Protein AF-A0A1Q3W6U5-F1 (afdb_monomer)

Radius of gyration: 36.09 Å; Cα contacts (8 Å, |Δi|>4): 52; chains: 1; bounding box: 79×28×86 Å

Nearest PDB structures (foldseek):
  3g1c-assembly1_A-2  TM=9.242E-01  e=3.559E+00  Lachnospira eligens ATCC 27750
  6fal-assembly1_A  TM=8.050E-01  e=5.704E+00  Escherichia coli

Structure (mmCIF, N/CA/C/O backbone):
data_AF-A0A1Q3W6U5-F1
#
_entry.id   AF-A0A1Q3W6U5-F1
#
loop_
_atom_site.group_PDB
_atom_site.id
_atom_site.type_symbol
_atom_site.label_atom_id
_atom_site.label_alt_id
_atom_site.label_comp_id
_atom_site.label_asym_id
_atom_site.label_entity_id
_atom_site.label_seq_id
_atom_site.pdbx_PDB_ins_code
_atom_site.Cartn_x
_atom_site.Cartn_y
_atom_site.Cartn_z
_atom_site.occupancy
_atom_site.B_iso_or_equiv
_atom_site.auth_seq_id
_atom_site.auth_comp_id
_atom_site.auth_asym_id
_atom_site.auth_atom_id
_atom_site.pdbx_PDB_model_num
ATOM 1 N N . MET A 1 1 ? 32.929 -9.869 -19.713 1.00 45.09 1 MET A N 1
ATOM 2 C CA . MET A 1 1 ? 33.240 -8.422 -19.679 1.00 45.09 1 MET A CA 1
ATOM 3 C C . MET A 1 1 ? 32.355 -7.729 -20.696 1.00 45.09 1 MET A C 1
ATOM 5 O O . MET A 1 1 ? 32.262 -8.228 -21.810 1.00 45.09 1 MET A O 1
ATOM 9 N N . LYS A 1 2 ? 31.675 -6.643 -20.314 1.00 72.81 2 LYS A N 1
ATOM 10 C CA . LYS A 1 2 ? 30.933 -5.795 -21.256 1.00 72.81 2 LYS A CA 1
ATOM 11 C C . LYS A 1 2 ? 31.925 -4.759 -21.788 1.00 72.81 2 LYS A C 1
ATOM 13 O O . LYS A 1 2 ? 32.362 -3.908 -21.022 1.00 72.81 2 LYS A O 1
ATO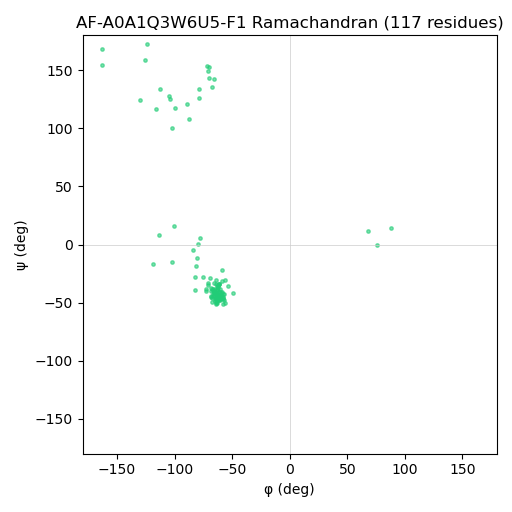M 18 N N . THR A 1 3 ? 32.332 -4.887 -23.046 1.00 84.81 3 THR A N 1
ATOM 19 C CA . THR A 1 3 ? 33.280 -3.963 -23.686 1.00 84.81 3 THR A CA 1
ATOM 20 C C . THR A 1 3 ? 32.479 -3.022 -24.584 1.00 84.81 3 THR A C 1
ATOM 22 O O . THR A 1 3 ? 32.056 -3.456 -25.655 1.00 84.81 3 THR A O 1
ATOM 25 N N . PRO A 1 4 ? 32.180 -1.784 -24.146 1.00 86.94 4 PRO A N 1
ATOM 26 C CA . PRO A 1 4 ? 31.359 -0.872 -24.931 1.00 86.94 4 PRO A CA 1
ATOM 27 C C . PRO A 1 4 ? 32.115 -0.394 -26.173 1.00 86.94 4 PRO A C 1
ATOM 29 O O . PRO A 1 4 ? 33.324 -0.152 -26.123 1.00 86.94 4 PRO A O 1
ATOM 32 N N . VAL A 1 5 ? 31.394 -0.229 -27.281 1.00 88.94 5 VAL A N 1
ATOM 33 C CA . VAL A 1 5 ? 31.935 0.431 -28.470 1.00 88.94 5 VAL A CA 1
ATOM 34 C C . VAL A 1 5 ? 31.893 1.939 -28.244 1.00 88.94 5 VAL A C 1
ATOM 36 O O . VAL A 1 5 ? 30.849 2.487 -27.912 1.00 88.94 5 VAL A O 1
ATOM 39 N N . LEU A 1 6 ? 33.031 2.614 -28.406 1.00 90.44 6 LEU A N 1
ATOM 40 C CA . LEU A 1 6 ? 33.124 4.058 -28.172 1.00 90.44 6 LEU A CA 1
ATOM 41 C C . LEU A 1 6 ? 32.647 4.882 -29.368 1.00 90.44 6 LEU A C 1
ATOM 43 O O . LEU A 1 6 ? 32.030 5.927 -29.175 1.00 90.44 6 LEU A O 1
ATOM 47 N N . ASP A 1 7 ? 32.973 4.442 -30.583 1.00 92.56 7 ASP A N 1
ATOM 48 C CA . ASP A 1 7 ? 32.527 5.058 -31.828 1.00 92.56 7 ASP A CA 1
ATOM 49 C C . ASP A 1 7 ? 32.726 4.096 -33.008 1.00 92.56 7 ASP A C 1
ATOM 51 O O . ASP A 1 7 ? 33.627 3.252 -32.996 1.00 92.56 7 ASP A O 1
ATOM 55 N N . HIS A 1 8 ? 31.917 4.279 -34.048 1.00 92.25 8 HIS A N 1
ATOM 56 C CA . HIS A 1 8 ? 32.116 3.694 -35.366 1.00 92.25 8 HIS A CA 1
ATOM 57 C C . HIS A 1 8 ? 32.351 4.821 -36.374 1.00 92.25 8 HIS A C 1
ATOM 59 O O . HIS A 1 8 ? 31.477 5.655 -36.616 1.00 92.25 8 HIS A O 1
ATOM 65 N N . LEU A 1 9 ? 33.549 4.835 -36.962 1.00 94.44 9 LEU A N 1
ATOM 66 C CA . LEU A 1 9 ? 33.967 5.826 -37.949 1.00 94.44 9 LEU A CA 1
ATOM 67 C C . LEU A 1 9 ? 33.933 5.223 -39.353 1.00 94.44 9 LEU A C 1
ATOM 69 O O . LEU A 1 9 ? 34.593 4.219 -39.616 1.00 94.44 9 LEU A O 1
ATOM 73 N N . ILE A 1 10 ? 33.217 5.870 -40.269 1.00 95.06 10 ILE A N 1
ATOM 74 C CA . ILE A 1 10 ? 33.310 5.600 -41.708 1.00 95.06 10 ILE A CA 1
ATOM 75 C C . ILE A 1 10 ? 34.209 6.674 -42.311 1.00 95.06 10 ILE A C 1
ATOM 77 O O . ILE A 1 10 ? 33.875 7.855 -42.248 1.00 95.06 10 ILE A O 1
ATOM 81 N N . ILE A 1 11 ? 35.346 6.282 -42.884 1.00 95.44 11 ILE A N 1
ATOM 82 C CA . ILE A 1 11 ? 36.334 7.206 -43.456 1.00 95.44 11 ILE A CA 1
ATOM 83 C C . ILE A 1 11 ? 36.382 7.013 -44.970 1.00 95.44 11 ILE A C 1
ATOM 85 O O . ILE A 1 11 ? 36.442 5.891 -45.467 1.00 95.44 11 ILE A O 1
ATOM 89 N N . THR A 1 12 ? 36.361 8.123 -45.697 1.00 94.56 12 THR A N 1
ATOM 90 C CA . THR A 1 12 ? 36.501 8.191 -47.155 1.00 94.56 12 THR A CA 1
ATOM 91 C C . THR A 1 12 ? 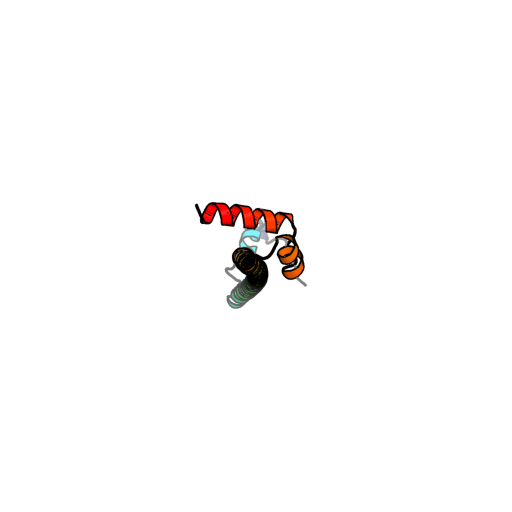37.659 9.124 -47.509 1.00 94.56 12 THR A C 1
ATOM 93 O O . THR A 1 12 ? 38.174 9.827 -46.642 1.00 94.56 12 THR A O 1
ATOM 96 N N . GLU A 1 13 ? 38.047 9.193 -48.783 1.00 94.56 13 GLU A N 1
ATOM 97 C CA . GLU A 1 13 ? 39.147 10.062 -49.238 1.00 94.56 13 GLU A CA 1
ATOM 98 C C . GLU A 1 13 ? 38.929 11.557 -48.945 1.00 94.56 13 GLU A C 1
ATOM 100 O O . GLU A 1 13 ? 39.886 12.326 -48.921 1.00 94.56 13 GLU A O 1
ATOM 105 N N . ARG A 1 14 ? 37.675 11.986 -48.748 1.00 94.06 14 ARG A N 1
ATOM 106 C CA . ARG A 1 14 ? 37.306 13.408 -48.627 1.00 94.06 14 ARG A CA 1
ATOM 107 C C . ARG A 1 14 ? 36.671 13.783 -47.293 1.00 94.06 14 ARG A C 1
ATOM 109 O O . ARG A 1 14 ? 36.584 14.966 -46.981 1.00 94.06 14 ARG A O 1
ATOM 116 N N . SER A 1 15 ? 36.193 12.813 -46.521 1.00 94.38 15 SER A N 1
ATOM 117 C CA . SER A 1 15 ? 35.455 13.075 -45.284 1.00 94.38 15 SER A CA 1
ATOM 118 C C . SER A 1 15 ? 35.369 11.843 -44.393 1.00 94.38 15 SER A C 1
ATOM 120 O O . SER A 1 15 ? 35.618 10.718 -44.831 1.00 94.38 15 SER A O 1
ATOM 122 N N . TYR A 1 16 ? 34.930 12.054 -43.155 1.00 94.81 16 TYR A N 1
ATOM 123 C CA . TYR A 1 16 ? 34.578 10.988 -42.227 1.00 94.81 16 TYR A CA 1
ATOM 124 C C . TYR A 1 16 ? 33.158 11.180 -41.686 1.00 94.81 16 TYR A C 1
ATOM 126 O O . TYR A 1 16 ? 32.621 12.288 -41.698 1.00 94.81 16 TYR A O 1
ATOM 134 N N . TYR A 1 17 ? 32.569 10.095 -41.195 1.00 95.31 17 TYR A N 1
ATOM 135 C CA . TYR A 1 17 ? 31.285 10.079 -40.510 1.00 95.31 17 TYR A CA 1
ATOM 136 C C . TYR A 1 17 ? 31.421 9.316 -39.193 1.00 95.31 17 TYR A C 1
ATOM 138 O O . TYR A 1 17 ? 31.852 8.164 -39.192 1.00 95.31 17 TYR A O 1
ATOM 146 N N . SER A 1 18 ? 31.065 9.964 -38.083 1.00 95.25 18 SER A N 1
ATOM 147 C CA . SER A 1 18 ? 31.103 9.389 -36.735 1.00 95.25 18 SER A CA 1
ATOM 148 C C . SER A 1 18 ? 29.697 9.045 -36.265 1.00 95.25 18 SER A C 1
ATOM 150 O O . SER A 1 18 ? 28.778 9.867 -36.312 1.00 95.25 18 SER A O 1
ATOM 152 N N . PHE A 1 19 ? 29.518 7.807 -35.813 1.00 94.81 19 PHE A N 1
ATOM 153 C CA . PHE A 1 19 ? 28.236 7.322 -35.304 1.00 94.81 19 PHE A CA 1
ATOM 154 C C . PHE A 1 19 ? 27.913 7.963 -33.958 1.00 94.81 19 PHE A C 1
ATOM 156 O O . PHE A 1 19 ? 26.751 8.248 -33.675 1.00 94.81 19 PHE A O 1
ATOM 163 N N . LYS A 1 20 ? 28.940 8.241 -33.152 1.00 93.88 20 LYS A N 1
ATOM 164 C CA . LYS A 1 20 ? 28.792 8.981 -31.905 1.00 93.88 20 LYS A CA 1
ATOM 165 C C . LYS A 1 20 ? 28.395 10.436 -32.154 1.00 93.88 20 LYS A C 1
ATOM 167 O O . LYS A 1 20 ? 27.447 10.905 -31.537 1.00 93.88 20 LYS A O 1
ATOM 172 N N . SER A 1 21 ? 29.085 11.152 -33.049 1.00 92.75 21 SER A N 1
ATOM 173 C CA . SER A 1 21 ? 28.798 12.578 -33.287 1.00 92.75 21 SER A CA 1
ATOM 174 C C . SER A 1 21 ? 27.454 12.815 -33.976 1.00 92.75 21 SER A C 1
ATOM 176 O O . SER A 1 21 ? 26.830 13.849 -33.759 1.00 92.75 21 SER A O 1
ATOM 178 N N . SER A 1 22 ? 27.001 11.856 -34.785 1.00 94.06 22 SER A N 1
ATOM 179 C CA . SER A 1 22 ? 25.697 11.904 -35.452 1.00 94.06 22 SER A CA 1
ATOM 180 C C . SER A 1 22 ? 24.521 11.482 -34.567 1.00 94.06 22 SER A C 1
ATOM 182 O O . SER A 1 22 ? 23.378 11.654 -34.980 1.00 94.06 22 SER A O 1
ATOM 184 N N . GLY A 1 23 ? 24.773 10.902 -33.388 1.00 91.56 23 GLY A N 1
ATOM 185 C CA . GLY A 1 23 ? 23.737 10.305 -32.534 1.00 91.56 23 GLY A CA 1
ATOM 186 C C . GLY A 1 23 ? 23.230 8.937 -33.015 1.00 91.56 23 GLY A C 1
ATOM 187 O O . GLY A 1 23 ? 22.407 8.312 -32.349 1.00 91.56 23 GLY A O 1
ATOM 188 N N . LEU A 1 24 ? 23.743 8.418 -34.138 1.00 91.00 24 LEU A N 1
ATOM 189 C CA . LEU A 1 24 ? 23.347 7.115 -34.678 1.00 91.00 24 LEU A CA 1
ATOM 190 C C . LEU A 1 24 ? 23.664 5.966 -33.709 1.00 91.00 24 LEU A C 1
ATOM 192 O O . LEU A 1 24 ? 22.910 4.997 -33.644 1.00 91.00 24 LEU A O 1
ATOM 196 N N . LEU A 1 25 ? 24.758 6.075 -32.949 1.00 90.62 25 LEU A N 1
ATOM 197 C CA . LEU A 1 25 ? 25.142 5.059 -31.969 1.00 90.62 25 LEU A CA 1
ATOM 198 C C . LEU A 1 25 ? 24.081 4.908 -30.864 1.00 90.62 25 LEU A C 1
ATOM 200 O O . LEU A 1 25 ? 23.664 3.792 -30.573 1.00 90.62 25 LEU A O 1
ATOM 204 N N . GLU A 1 26 ? 23.573 6.020 -30.330 1.00 88.38 26 GLU A N 1
ATOM 205 C CA . GLU A 1 26 ? 22.524 6.038 -29.298 1.00 88.38 26 GLU A CA 1
ATOM 206 C C . GLU A 1 26 ? 21.195 5.474 -29.822 1.00 88.38 26 GLU A C 1
ATOM 208 O O . GLU A 1 26 ? 20.515 4.698 -29.149 1.00 88.38 26 GLU A O 1
ATOM 213 N N . MET A 1 27 ? 20.831 5.812 -31.061 1.00 88.00 27 MET A N 1
ATOM 214 C CA . MET A 1 27 ? 19.629 5.266 -31.696 1.00 88.00 27 MET A CA 1
ATOM 215 C C . MET A 1 27 ? 19.700 3.743 -31.864 1.00 88.00 27 MET A C 1
ATOM 217 O O . MET A 1 27 ? 18.684 3.062 -31.729 1.00 88.00 27 MET A O 1
ATOM 221 N N . LEU A 1 28 ? 20.882 3.208 -32.184 1.00 87.25 28 LEU A N 1
ATOM 222 C CA . LEU A 1 28 ? 21.095 1.770 -32.341 1.00 87.25 28 LEU A CA 1
ATOM 223 C C . LEU A 1 28 ? 21.090 1.040 -30.997 1.00 87.25 28 LEU A C 1
ATOM 225 O O . LEU A 1 28 ? 20.520 -0.044 -30.922 1.00 87.25 28 LEU A O 1
ATOM 229 N N . GLU A 1 29 ? 21.664 1.634 -29.949 1.00 85.06 29 GLU A N 1
ATOM 230 C CA . GLU A 1 29 ? 21.637 1.070 -28.592 1.00 85.06 29 GLU A CA 1
ATOM 231 C C . GLU A 1 29 ? 20.211 0.939 -28.040 1.00 85.06 29 GLU A C 1
ATOM 233 O O . GLU A 1 29 ? 19.901 -0.048 -27.377 1.00 85.06 29 GLU A O 1
ATOM 238 N N . ASN A 1 30 ? 19.328 1.887 -28.366 1.00 84.81 30 ASN A N 1
ATOM 239 C CA . ASN A 1 30 ? 17.916 1.856 -27.972 1.00 84.81 30 ASN A CA 1
ATOM 240 C C . ASN A 1 30 ? 17.028 1.016 -28.912 1.00 84.81 30 ASN A C 1
ATOM 242 O O . ASN A 1 30 ? 15.826 0.877 -28.679 1.00 84.81 30 ASN A O 1
ATOM 246 N N . SER A 1 31 ? 17.580 0.491 -30.009 1.00 85.38 31 SER A N 1
ATOM 247 C CA . SER A 1 31 ? 16.811 -0.249 -31.006 1.00 85.38 31 SER A CA 1
ATOM 248 C C . SER A 1 31 ? 16.742 -1.734 -30.675 1.00 85.38 31 SER A C 1
ATOM 250 O O . SER A 1 31 ? 17.739 -2.451 -30.710 1.00 85.38 31 SER A O 1
ATOM 252 N N . ASN A 1 32 ? 15.522 -2.240 -30.511 1.00 78.81 32 ASN A N 1
ATOM 253 C CA . ASN A 1 32 ? 15.277 -3.670 -30.322 1.00 78.81 32 ASN A CA 1
ATOM 254 C C . ASN A 1 32 ? 15.349 -4.484 -31.629 1.00 78.81 32 ASN A C 1
ATOM 256 O O . ASN A 1 32 ? 15.073 -5.679 -31.622 1.00 78.81 32 ASN A O 1
ATOM 260 N N . LYS A 1 33 ? 15.722 -3.873 -32.769 1.00 81.31 33 LYS A N 1
ATOM 261 C CA . LYS A 1 33 ? 15.680 -4.514 -34.100 1.00 81.31 33 LYS A CA 1
ATOM 262 C C . LYS A 1 33 ? 16.521 -5.793 -34.199 1.00 81.31 33 LYS A C 1
ATOM 264 O O . LYS A 1 33 ? 16.178 -6.680 -34.975 1.00 81.31 33 LYS A O 1
ATOM 269 N N . TYR A 1 34 ? 17.621 -5.860 -33.454 1.00 76.88 34 TYR A N 1
ATOM 270 C CA . TYR A 1 34 ? 18.548 -6.997 -33.461 1.00 76.88 34 TYR A CA 1
ATOM 271 C C . TYR A 1 34 ? 18.570 -7.760 -32.132 1.00 76.88 34 TYR A C 1
ATOM 273 O O . TYR A 1 34 ? 19.404 -8.645 -31.954 1.00 76.88 34 TYR A O 1
ATOM 281 N N . VAL A 1 35 ? 17.664 -7.429 -31.205 1.00 75.50 35 VAL A N 1
ATOM 282 C CA . VAL A 1 35 ? 17.477 -8.200 -29.974 1.00 75.50 35 VAL A CA 1
ATOM 283 C C . VAL A 1 35 ? 16.656 -9.441 -30.317 1.00 75.50 35 VAL A C 1
ATOM 285 O O . VAL A 1 35 ? 15.663 -9.364 -31.042 1.00 75.50 35 VAL A O 1
ATOM 288 N N . VAL A 1 36 ? 17.091 -10.604 -29.835 1.00 79.81 36 VAL A N 1
ATOM 289 C CA . VAL A 1 36 ? 16.385 -11.864 -30.080 1.00 79.81 36 VAL A CA 1
ATOM 290 C C . VAL A 1 36 ? 15.037 -11.826 -29.341 1.00 79.81 36 VAL A C 1
ATOM 292 O O . VAL A 1 36 ? 15.017 -11.449 -28.170 1.00 79.81 36 VAL A O 1
ATOM 295 N N . PRO A 1 37 ? 13.912 -12.239 -29.961 1.00 72.81 37 PRO A N 1
ATOM 296 C CA . PRO A 1 37 ? 12.585 -12.148 -29.341 1.00 72.81 37 PRO A CA 1
ATOM 297 C C . PRO A 1 37 ? 12.476 -12.791 -27.950 1.00 72.81 37 PRO A C 1
ATOM 299 O O . PRO A 1 37 ? 11.819 -12.241 -27.074 1.00 72.81 37 PRO A O 1
ATOM 302 N N . TYR A 1 38 ? 13.176 -13.905 -27.719 1.00 72.62 38 TYR A N 1
ATOM 303 C CA . TYR A 1 38 ? 13.191 -14.598 -26.426 1.00 72.62 38 TYR A CA 1
ATOM 304 C C . TYR A 1 38 ? 13.779 -13.750 -25.283 1.00 72.62 38 TYR A C 1
ATOM 306 O O . TYR A 1 38 ? 13.308 -13.828 -24.150 1.00 72.62 38 TYR A O 1
ATOM 314 N N . ASP A 1 39 ? 14.781 -12.910 -25.565 1.00 72.94 39 ASP A N 1
ATOM 315 C CA . ASP A 1 39 ? 15.371 -12.036 -24.545 1.00 72.94 39 ASP A CA 1
ATOM 316 C C . ASP A 1 39 ? 14.402 -10.911 -24.151 1.00 72.94 39 ASP A C 1
ATOM 318 O O . ASP A 1 39 ? 14.323 -10.551 -22.977 1.00 72.94 39 ASP A O 1
ATOM 322 N N . LEU A 1 40 ? 13.609 -10.415 -25.110 1.00 71.56 40 LEU A N 1
ATOM 323 C CA . LEU A 1 40 ? 12.544 -9.437 -24.857 1.00 71.56 40 LEU A CA 1
ATOM 324 C C . LEU A 1 40 ? 11.416 -10.055 -24.022 1.00 71.56 40 LEU A C 1
ATOM 326 O O . LEU A 1 40 ? 10.978 -9.470 -23.034 1.00 71.56 40 LEU A O 1
ATOM 330 N N . GLU A 1 41 ? 10.969 -11.261 -24.379 1.00 72.94 41 GLU A N 1
ATOM 331 C CA . GLU A 1 41 ? 9.940 -11.990 -23.628 1.00 72.94 41 GLU A CA 1
ATOM 332 C C . GLU A 1 41 ? 10.362 -12.243 -22.181 1.00 72.94 41 GLU A C 1
ATOM 334 O O . GLU A 1 41 ? 9.557 -12.077 -21.265 1.00 72.94 41 GLU A O 1
ATOM 339 N N . LYS A 1 42 ? 11.633 -12.593 -21.961 1.00 77.00 42 LYS A N 1
ATOM 340 C CA . LYS A 1 42 ? 12.173 -12.816 -20.622 1.00 77.00 42 LYS A CA 1
ATOM 341 C C . LYS A 1 42 ? 12.137 -11.546 -19.768 1.00 77.00 42 LYS A C 1
ATOM 343 O O . LYS A 1 42 ? 11.705 -11.617 -18.621 1.00 77.00 42 LYS A O 1
ATOM 348 N N . GLN A 1 43 ? 12.534 -10.399 -20.323 1.00 72.12 43 GLN A N 1
ATOM 349 C CA . GLN A 1 43 ? 12.469 -9.115 -19.614 1.00 72.12 43 GLN A CA 1
ATOM 350 C C . GLN A 1 43 ? 11.031 -8.761 -19.226 1.00 72.12 43 GLN A C 1
ATOM 352 O O . GLN A 1 43 ? 10.758 -8.453 -18.069 1.00 72.12 43 GLN A O 1
ATOM 357 N N . HIS A 1 44 ? 10.090 -8.896 -20.163 1.00 76.00 44 HIS A N 1
ATOM 358 C CA . HIS A 1 44 ? 8.676 -8.643 -19.887 1.00 76.00 44 HIS A CA 1
ATOM 359 C C . HIS A 1 44 ? 8.084 -9.620 -18.864 1.00 76.00 44 HIS A C 1
ATOM 361 O O . HIS A 1 44 ? 7.225 -9.240 -18.069 1.00 76.00 44 HIS A O 1
ATOM 367 N N . HIS A 1 45 ? 8.534 -10.875 -18.864 1.00 77.88 45 HIS A N 1
ATOM 368 C CA . HIS A 1 45 ? 8.094 -11.870 -17.894 1.00 77.88 45 HIS A CA 1
ATOM 369 C C . HIS A 1 45 ? 8.590 -11.547 -16.480 1.00 77.88 45 HIS A C 1
ATOM 371 O O . HIS A 1 45 ? 7.802 -11.584 -15.538 1.00 77.88 45 HIS A O 1
ATOM 377 N N . GLU A 1 46 ? 9.866 -11.179 -16.336 1.00 81.50 46 GLU A N 1
ATOM 378 C CA . GLU A 1 46 ? 10.456 -10.783 -15.053 1.00 81.50 46 GLU A CA 1
ATOM 379 C C . GLU A 1 46 ? 9.771 -9.530 -14.481 1.00 81.50 46 GLU A C 1
ATOM 381 O O . GLU A 1 46 ? 9.359 -9.531 -13.319 1.00 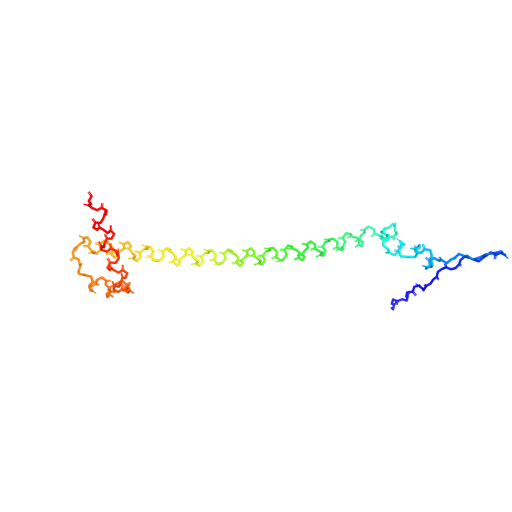81.50 46 GLU A O 1
ATOM 386 N N . GLU A 1 47 ? 9.553 -8.499 -15.306 1.00 80.81 47 GLU A N 1
ATOM 387 C CA . GLU A 1 47 ? 8.825 -7.282 -14.913 1.00 80.81 47 GLU A CA 1
ATOM 388 C C . GLU A 1 47 ? 7.387 -7.589 -14.470 1.00 80.81 47 GLU A C 1
ATOM 390 O O . GLU A 1 47 ? 6.918 -7.095 -13.440 1.00 80.81 47 GLU A O 1
ATOM 395 N N . MET A 1 48 ? 6.689 -8.447 -15.218 1.00 81.00 48 MET A N 1
ATOM 396 C CA . MET A 1 48 ? 5.320 -8.841 -14.898 1.00 81.00 48 MET A CA 1
ATOM 397 C C . MET A 1 48 ? 5.244 -9.657 -13.602 1.00 81.00 48 MET A C 1
ATOM 399 O O . MET A 1 48 ? 4.343 -9.434 -12.792 1.00 81.00 48 MET A O 1
ATOM 403 N N . GLU A 1 49 ? 6.185 -10.571 -13.359 1.00 85.25 49 GLU A N 1
ATOM 404 C CA . GLU A 1 49 ? 6.246 -11.319 -12.102 1.00 85.25 49 GLU A CA 1
ATOM 405 C C . GLU A 1 49 ? 6.487 -10.414 -10.890 1.00 85.25 49 GLU A C 1
ATOM 407 O O . GLU A 1 49 ? 5.889 -10.626 -9.828 1.00 85.25 49 GLU A O 1
ATOM 412 N N . GLU A 1 50 ? 7.382 -9.431 -11.013 1.00 87.62 50 GLU A N 1
ATOM 413 C CA . GLU A 1 50 ? 7.632 -8.473 -9.940 1.00 87.62 50 GLU A CA 1
ATOM 414 C C . GLU A 1 50 ? 6.386 -7.650 -9.620 1.00 87.62 50 GLU A C 1
ATOM 416 O O . GLU A 1 50 ? 6.059 -7.465 -8.444 1.00 87.62 50 GLU A O 1
ATOM 421 N N . GLU A 1 51 ? 5.671 -7.190 -10.644 1.00 87.62 51 GLU A N 1
ATOM 422 C CA . GLU A 1 51 ? 4.451 -6.409 -10.462 1.00 87.62 51 GLU A CA 1
ATOM 423 C C . GLU A 1 51 ? 3.337 -7.248 -9.824 1.00 87.62 51 GLU A C 1
ATOM 425 O O . GLU A 1 51 ? 2.707 -6.810 -8.859 1.00 87.62 51 GLU A O 1
ATOM 430 N N . ILE A 1 52 ? 3.156 -8.502 -10.257 1.00 88.12 52 ILE A N 1
ATOM 431 C CA . ILE A 1 52 ? 2.210 -9.438 -9.629 1.00 88.12 52 ILE A CA 1
ATOM 432 C C . ILE A 1 52 ? 2.544 -9.622 -8.144 1.00 88.12 52 ILE A C 1
ATOM 434 O O . ILE A 1 52 ? 1.654 -9.532 -7.294 1.00 88.12 52 ILE A O 1
ATOM 438 N N . LYS A 1 53 ? 3.824 -9.821 -7.801 1.00 90.69 53 LYS A N 1
ATOM 439 C CA . LYS A 1 53 ? 4.263 -9.965 -6.402 1.00 90.69 53 LYS A CA 1
ATOM 440 C C . LYS A 1 53 ? 3.959 -8.708 -5.580 1.00 90.69 53 LYS A C 1
ATOM 442 O O . LYS A 1 53 ? 3.493 -8.836 -4.444 1.00 90.69 53 LYS A O 1
ATOM 447 N N . ARG A 1 54 ? 4.169 -7.506 -6.130 1.00 89.50 54 ARG A N 1
ATOM 448 C CA . ARG A 1 54 ? 3.829 -6.235 -5.458 1.00 89.50 54 ARG A CA 1
ATOM 449 C C . ARG A 1 54 ? 2.325 -6.113 -5.231 1.00 89.50 54 ARG A C 1
ATOM 451 O O . ARG A 1 54 ? 1.895 -5.895 -4.096 1.00 89.50 54 ARG A O 1
ATOM 458 N N . VAL A 1 55 ? 1.526 -6.331 -6.275 1.00 91.00 55 VAL A N 1
ATOM 459 C CA . VAL A 1 55 ? 0.060 -6.260 -6.212 1.00 91.00 55 VAL A CA 1
ATOM 460 C C . VAL A 1 55 ? -0.496 -7.263 -5.203 1.00 91.00 55 VAL A C 1
ATOM 462 O O . VAL A 1 55 ? -1.370 -6.916 -4.403 1.00 91.00 55 VAL A O 1
ATOM 465 N N . GLU A 1 56 ? 0.022 -8.491 -5.170 1.00 88.88 56 GLU A N 1
ATOM 466 C CA . GLU A 1 56 ? -0.377 -9.490 -4.180 1.00 88.88 56 GLU A CA 1
ATOM 467 C C . GLU A 1 56 ? -0.066 -9.059 -2.746 1.00 88.88 56 GLU A C 1
ATOM 469 O O . GLU A 1 56 ? -0.904 -9.230 -1.857 1.00 88.88 56 GLU A O 1
ATOM 474 N N . GLN A 1 57 ? 1.131 -8.527 -2.494 1.00 88.38 57 GLN A N 1
ATOM 475 C CA . GLN A 1 57 ? 1.531 -8.085 -1.157 1.00 88.38 57 GLN A CA 1
ATOM 476 C C . GLN A 1 57 ? 0.668 -6.918 -0.675 1.00 88.38 57 GLN A C 1
ATOM 478 O O . GLN A 1 57 ? 0.168 -6.940 0.455 1.00 88.38 57 GLN A O 1
ATOM 483 N N . GLU A 1 58 ? 0.437 -5.928 -1.537 1.00 90.25 58 GLU A N 1
ATOM 484 C CA . GLU A 1 58 ? -0.455 -4.814 -1.233 1.00 90.25 58 GLU A CA 1
ATOM 485 C C . GLU A 1 58 ? -1.885 -5.281 -0.971 1.00 90.25 58 GLU A C 1
ATOM 487 O O . GLU A 1 58 ? -2.516 -4.844 -0.003 1.00 90.25 58 GLU A O 1
ATOM 492 N N . SER A 1 59 ? -2.387 -6.197 -1.798 1.00 89.19 59 SER A N 1
ATOM 493 C CA . SER A 1 59 ? -3.732 -6.753 -1.659 1.00 89.19 59 SER A CA 1
ATOM 494 C C . SER A 1 59 ? -3.870 -7.528 -0.351 1.00 89.19 59 SER A C 1
ATOM 496 O O . SER A 1 59 ? -4.808 -7.287 0.410 1.00 89.19 59 SER A O 1
ATOM 498 N N . LYS A 1 60 ? -2.893 -8.380 -0.011 1.00 90.25 60 LYS A N 1
ATOM 499 C CA . LYS A 1 60 ? -2.847 -9.116 1.265 1.00 90.25 60 LYS A CA 1
ATOM 500 C C . LYS A 1 60 ? -2.856 -8.158 2.459 1.00 90.25 60 LYS A C 1
ATOM 502 O O . LYS A 1 60 ? -3.600 -8.380 3.416 1.00 90.25 60 LYS A O 1
ATOM 507 N N . LYS A 1 61 ? -2.089 -7.063 2.398 1.00 89.94 61 LYS A N 1
ATOM 508 C CA . LYS A 1 61 ? -2.063 -6.042 3.457 1.00 89.94 61 LYS A CA 1
ATOM 509 C C . LYS A 1 61 ? -3.412 -5.327 3.590 1.00 89.94 61 LYS A C 1
ATOM 511 O O . LYS A 1 61 ? -3.958 -5.268 4.690 1.00 89.94 61 LYS A O 1
ATOM 516 N N . LYS A 1 62 ? -3.992 -4.862 2.478 1.00 91.75 62 LYS A N 1
ATOM 517 C CA . LYS A 1 62 ? -5.309 -4.197 2.449 1.00 91.75 62 LYS A CA 1
ATOM 518 C C . LYS A 1 62 ? -6.430 -5.097 2.971 1.00 91.75 62 LYS A C 1
ATOM 520 O O . LYS A 1 62 ? -7.283 -4.623 3.723 1.00 91.75 62 LYS A O 1
ATOM 525 N N . ILE A 1 63 ? -6.418 -6.382 2.614 1.00 91.00 63 ILE A N 1
ATOM 526 C CA . ILE A 1 63 ? -7.385 -7.372 3.109 1.00 91.00 63 ILE A CA 1
ATOM 527 C C . ILE A 1 63 ? -7.225 -7.554 4.620 1.00 91.00 63 ILE A C 1
ATOM 529 O O . ILE A 1 63 ? -8.212 -7.481 5.349 1.00 91.00 63 ILE A O 1
ATOM 533 N N . LYS A 1 64 ? -5.992 -7.720 5.112 1.00 90.94 64 LYS A N 1
ATOM 534 C CA . LYS A 1 64 ? -5.718 -7.893 6.546 1.00 90.94 64 LYS A CA 1
ATOM 535 C C . LYS A 1 64 ? -6.170 -6.687 7.371 1.00 90.94 64 LYS A C 1
ATOM 537 O O . LYS A 1 64 ? -6.813 -6.862 8.404 1.00 90.94 64 LYS A O 1
ATOM 542 N N . ASP A 1 65 ? -5.873 -5.478 6.908 1.00 92.06 65 ASP A N 1
ATOM 543 C CA . ASP A 1 65 ? -6.280 -4.247 7.590 1.00 92.06 65 ASP A CA 1
ATOM 544 C C . ASP A 1 65 ? -7.803 -4.062 7.562 1.00 92.06 65 ASP A C 1
ATOM 546 O O . ASP A 1 65 ? -8.401 -3.644 8.556 1.00 92.06 65 ASP A O 1
ATOM 550 N N . SER A 1 66 ? -8.44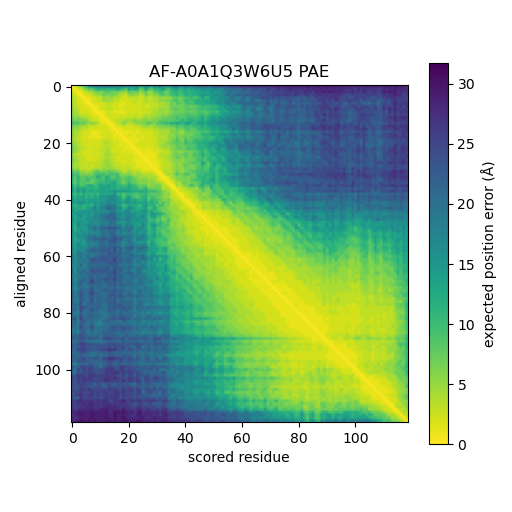7 -4.409 6.445 1.00 91.31 66 SER A N 1
ATOM 551 C CA . SER A 1 66 ? -9.909 -4.378 6.323 1.00 91.31 66 SER A CA 1
ATOM 552 C C . SER A 1 66 ? -10.587 -5.385 7.252 1.00 91.31 66 SER A C 1
ATOM 554 O O . SER A 1 66 ? -11.565 -5.030 7.908 1.00 91.31 66 SER A O 1
ATOM 556 N N . LEU A 1 67 ? -10.049 -6.604 7.363 1.00 93.00 67 LEU A N 1
ATOM 557 C CA . LEU A 1 67 ? -10.562 -7.635 8.267 1.00 93.00 67 LEU A CA 1
ATOM 558 C C . LEU A 1 67 ? -10.447 -7.200 9.728 1.00 93.00 67 LEU A C 1
ATOM 560 O O . LEU A 1 67 ? -11.450 -7.224 10.433 1.00 93.00 67 LEU A O 1
ATOM 564 N N . LYS A 1 68 ? -9.276 -6.705 10.155 1.00 93.25 68 LYS A N 1
ATOM 565 C CA . LYS A 1 68 ? -9.081 -6.192 11.523 1.00 93.25 68 LYS A CA 1
ATOM 566 C C . LYS A 1 68 ? -10.062 -5.075 11.866 1.00 93.25 68 LYS A C 1
ATOM 568 O O . LYS A 1 68 ? -10.729 -5.125 12.893 1.00 93.25 68 LYS A O 1
ATOM 573 N N . LYS A 1 69 ? -10.212 -4.090 10.973 1.00 92.38 69 LYS A N 1
ATOM 574 C CA . LYS A 1 69 ? -11.179 -2.995 11.163 1.00 92.38 69 LYS A CA 1
ATOM 575 C C . LYS A 1 69 ? -12.620 -3.501 11.206 1.00 92.38 69 LYS A C 1
ATOM 577 O O . LYS A 1 69 ? -13.445 -2.920 11.909 1.00 92.38 69 LYS A O 1
ATOM 582 N N . GLY A 1 70 ? -12.943 -4.527 10.421 1.00 92.81 70 GLY A N 1
ATOM 583 C CA . GLY A 1 70 ? -14.250 -5.177 10.432 1.00 92.81 70 GLY A CA 1
ATOM 584 C C . GLY A 1 70 ? -14.528 -5.871 11.763 1.00 92.81 70 GLY A C 1
ATOM 585 O O . GLY A 1 70 ? -15.587 -5.653 12.348 1.00 92.81 70 GLY A O 1
ATOM 586 N N . GLU A 1 71 ? -13.558 -6.632 12.264 1.00 93.94 71 GLU A N 1
ATOM 587 C CA . GLU A 1 71 ? -13.622 -7.351 13.536 1.00 93.94 71 GLU A CA 1
ATOM 588 C C . GLU A 1 71 ? -13.759 -6.389 14.725 1.00 93.94 71 GLU A C 1
ATOM 590 O O . GLU A 1 71 ? -14.713 -6.502 15.491 1.00 93.94 71 GLU A O 1
ATOM 595 N N . GLU A 1 72 ? -12.906 -5.365 14.820 1.00 91.69 72 GLU A N 1
ATOM 596 C CA . GLU A 1 72 ? -12.983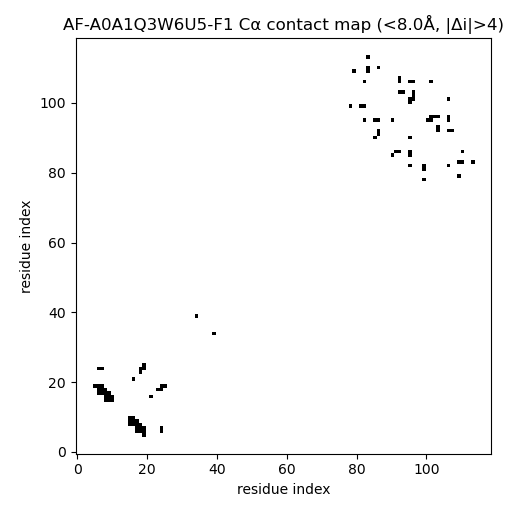 -4.337 15.870 1.00 91.69 72 GLU A CA 1
ATOM 597 C C . GLU A 1 72 ? -14.338 -3.615 15.870 1.00 91.69 72 GLU A C 1
ATOM 599 O O . GLU A 1 72 ? -14.962 -3.426 16.919 1.00 91.69 72 GLU A O 1
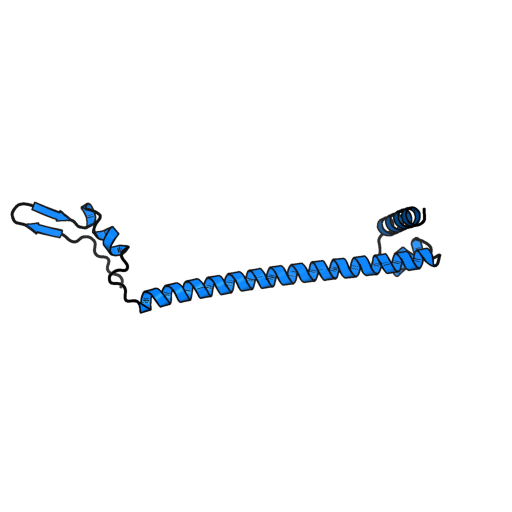ATOM 604 N N . LYS A 1 73 ? -14.835 -3.231 14.685 1.00 92.50 73 LYS A N 1
ATOM 605 C CA . LYS A 1 73 ? -16.163 -2.615 14.551 1.00 92.50 73 LYS A CA 1
ATOM 606 C C . LYS A 1 73 ? -17.278 -3.582 14.94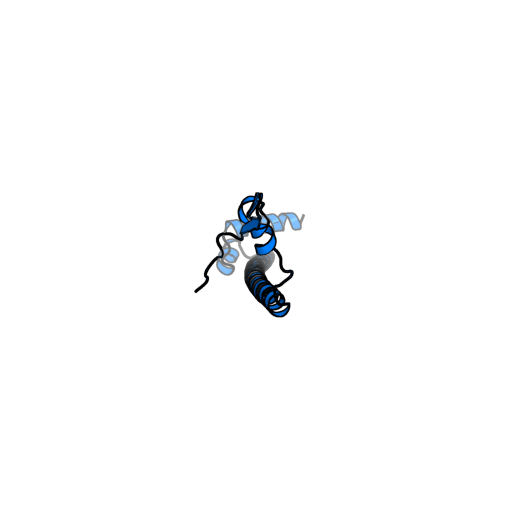1 1.00 92.50 73 LYS A C 1
ATOM 608 O O . LYS A 1 73 ? -18.266 -3.136 15.521 1.00 92.50 73 LYS A O 1
ATOM 613 N N . GLY A 1 74 ? -17.145 -4.862 14.605 1.00 91.88 74 GLY A N 1
ATOM 614 C CA . GLY A 1 74 ? -18.099 -5.910 14.955 1.00 91.88 74 GLY A CA 1
ATOM 615 C C . GLY A 1 74 ? -18.182 -6.112 16.464 1.00 91.88 74 GLY A C 1
ATOM 616 O O . GLY A 1 74 ? -19.270 -6.016 17.027 1.00 91.88 74 GLY A O 1
ATOM 617 N N . ILE A 1 75 ? -17.032 -6.282 17.120 1.00 91.94 75 ILE A N 1
ATOM 618 C CA . ILE A 1 75 ? -16.926 -6.423 18.577 1.00 91.94 75 ILE A CA 1
ATOM 619 C C . ILE A 1 75 ? -17.522 -5.197 19.268 1.00 91.94 75 ILE A C 1
ATOM 621 O O . ILE A 1 75 ? -18.406 -5.339 20.109 1.00 91.94 75 ILE A O 1
ATOM 625 N N . LYS A 1 76 ? -17.115 -3.984 18.868 1.00 90.06 76 LYS A N 1
ATOM 626 C CA . LYS A 1 76 ? -17.631 -2.747 19.470 1.00 90.06 76 LYS A CA 1
ATOM 627 C C . LYS A 1 76 ? -19.151 -2.638 19.341 1.00 90.06 76 LYS A C 1
ATOM 629 O O . LYS A 1 76 ? -19.827 -2.353 20.325 1.00 90.06 76 LYS A O 1
ATOM 634 N N . LYS A 1 77 ? -19.701 -2.904 18.151 1.00 90.94 77 LYS A N 1
ATOM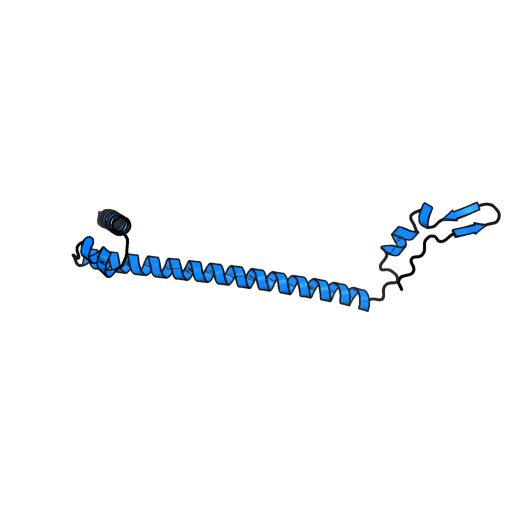 635 C CA . LYS A 1 77 ? -21.156 -2.897 17.933 1.00 90.94 77 LYS A CA 1
ATOM 636 C C . LYS A 1 77 ? -21.872 -3.964 18.761 1.00 90.94 77 LYS A C 1
ATOM 638 O O . LYS A 1 77 ? -22.947 -3.681 19.277 1.00 90.94 77 LYS A O 1
ATOM 643 N N . GLY A 1 78 ? -21.289 -5.154 18.901 1.00 91.50 78 GLY A N 1
ATOM 644 C CA . GLY A 1 78 ? -21.839 -6.224 19.733 1.00 91.50 78 GLY A CA 1
ATOM 645 C C . GLY A 1 78 ? -21.908 -5.828 21.208 1.00 91.50 78 GLY A C 1
ATOM 646 O O . GLY A 1 78 ? -22.962 -5.954 21.828 1.00 91.50 78 GLY A O 1
ATOM 647 N N . ILE A 1 79 ? -20.827 -5.260 21.749 1.00 91.62 79 ILE A N 1
ATOM 648 C CA . ILE A 1 79 ? -20.783 -4.764 23.133 1.00 91.62 79 ILE A CA 1
ATOM 649 C C . ILE A 1 79 ? -21.810 -3.639 23.336 1.00 91.62 79 ILE A C 1
ATOM 651 O O . ILE A 1 79 ? -22.564 -3.663 24.306 1.00 91.62 79 ILE A O 1
ATOM 655 N N . GLU A 1 80 ? -21.910 -2.687 22.401 1.00 90.62 80 GLU A N 1
ATOM 656 C CA . GLU A 1 80 ? -22.917 -1.616 22.452 1.00 90.62 80 GLU A CA 1
ATOM 657 C C . GLU A 1 80 ? -24.359 -2.157 22.422 1.00 90.62 80 GLU A C 1
ATOM 659 O O . GLU A 1 80 ? -25.233 -1.624 23.106 1.00 90.62 80 GLU A O 1
ATOM 664 N N . GLN A 1 81 ? -24.631 -3.209 21.643 1.00 91.25 81 GLN A N 1
ATOM 665 C CA . GLN A 1 81 ? -25.948 -3.854 21.596 1.00 91.25 81 GLN A CA 1
ATOM 666 C C . GLN A 1 81 ? -26.293 -4.548 22.914 1.00 91.25 81 GLN A C 1
ATOM 668 O O . GLN A 1 81 ? -27.409 -4.382 23.406 1.00 91.25 81 GLN A O 1
ATOM 673 N N . ILE A 1 82 ? -25.342 -5.277 23.502 1.00 91.38 82 ILE A N 1
ATOM 674 C CA . ILE A 1 82 ? -25.520 -5.919 24.809 1.00 91.38 82 ILE A CA 1
ATOM 675 C C . ILE A 1 82 ? -25.782 -4.852 25.877 1.00 91.38 82 ILE A C 1
ATOM 677 O O . ILE A 1 82 ? -26.762 -4.955 26.609 1.00 91.38 82 ILE A O 1
ATOM 681 N N . ALA A 1 83 ? -24.983 -3.781 25.907 1.00 91.19 83 ALA A N 1
ATOM 682 C CA . ALA A 1 83 ? -25.161 -2.674 26.844 1.00 91.19 83 ALA A CA 1
ATOM 683 C C . ALA A 1 83 ? -26.558 -2.037 26.740 1.00 91.19 83 ALA A C 1
ATOM 685 O O . ALA A 1 83 ? -27.197 -1.789 27.760 1.00 91.19 83 ALA A O 1
ATOM 686 N N . LYS A 1 84 ? -27.075 -1.828 25.520 1.00 89.88 84 LYS A N 1
ATOM 687 C CA . LYS A 1 84 ? -28.453 -1.346 25.314 1.00 89.88 84 LYS A CA 1
ATOM 688 C C . LYS A 1 84 ? -29.492 -2.304 25.889 1.00 89.88 84 LYS A C 1
ATOM 690 O O . LYS A 1 84 ? -30.348 -1.869 26.646 1.00 89.88 84 LYS A O 1
ATOM 695 N N . GLN A 1 85 ? -29.375 -3.600 25.599 1.00 90.69 85 GLN A N 1
ATOM 696 C CA . GLN A 1 85 ? -30.298 -4.606 26.132 1.00 90.69 85 GLN A CA 1
ATOM 697 C C . GLN A 1 85 ? -30.267 -4.680 27.664 1.00 90.69 85 GLN A C 1
ATOM 699 O O . GLN A 1 85 ? -31.292 -4.948 28.284 1.00 90.69 85 GLN A O 1
ATOM 704 N N . MET A 1 86 ? -29.108 -4.457 28.288 1.00 90.94 86 MET A N 1
ATOM 705 C CA . MET A 1 86 ? -28.990 -4.397 29.747 1.00 90.94 86 MET A CA 1
ATOM 706 C C . MET A 1 86 ? -29.697 -3.160 30.306 1.00 90.94 86 MET A C 1
ATOM 708 O O . MET A 1 86 ? -30.471 -3.279 31.252 1.00 90.94 86 MET A O 1
ATOM 712 N N . LEU A 1 87 ? -29.514 -1.992 29.686 1.00 89.06 87 LEU A N 1
ATOM 713 C CA . LEU A 1 87 ? -30.229 -0.773 30.076 1.00 89.06 87 LEU A CA 1
ATOM 714 C C . LEU A 1 87 ? -31.751 -0.935 29.930 1.00 89.06 87 LEU A C 1
ATOM 716 O O . LEU A 1 87 ? -32.489 -0.562 30.838 1.00 89.06 87 LEU A O 1
ATOM 720 N N . ASP A 1 88 ? -32.218 -1.555 28.842 1.00 89.38 88 ASP A N 1
ATOM 721 C CA . ASP A 1 88 ? -33.646 -1.831 28.614 1.00 89.38 88 ASP A CA 1
ATOM 722 C C . ASP A 1 88 ? -34.224 -2.802 29.658 1.00 89.38 88 ASP A C 1
ATOM 724 O O . ASP A 1 88 ? -35.392 -2.709 30.031 1.00 89.38 88 ASP A O 1
ATOM 728 N N . LYS A 1 89 ? -33.395 -3.718 30.174 1.00 91.06 89 LYS A N 1
ATOM 729 C CA . LYS A 1 89 ? -33.744 -4.632 31.274 1.00 91.06 89 LYS A CA 1
ATOM 730 C C . LYS A 1 89 ? -33.668 -3.982 32.662 1.00 91.06 89 LYS A C 1
ATOM 732 O O . LYS A 1 89 ? -33.943 -4.659 33.648 1.00 91.06 89 LYS A O 1
ATOM 737 N N . GLY A 1 90 ? -33.315 -2.699 32.749 1.00 88.50 90 GLY A N 1
ATOM 738 C CA . GLY A 1 90 ? -33.287 -1.938 33.999 1.00 88.50 90 GLY A CA 1
ATOM 739 C C . GLY A 1 90 ? -31.977 -2.020 34.783 1.00 88.50 90 GLY A C 1
ATOM 740 O O . GLY A 1 90 ? -31.957 -1.618 35.943 1.00 88.50 90 GLY A O 1
ATOM 741 N N . TYR A 1 91 ? -30.889 -2.510 34.178 1.00 90.25 91 TYR A N 1
ATOM 742 C CA . TYR A 1 91 ? -29.565 -2.454 34.806 1.00 90.25 91 TYR A CA 1
ATOM 743 C C . TYR A 1 91 ? -29.102 -1.000 34.944 1.00 90.25 91 TYR A C 1
ATOM 745 O O . TYR A 1 91 ? -29.321 -0.169 34.057 1.00 90.25 91 TYR A O 1
ATOM 753 N N . SER A 1 92 ? -28.423 -0.687 36.046 1.00 89.31 92 SER A N 1
ATOM 754 C CA . SER A 1 92 ? -27.848 0.637 36.262 1.00 89.31 92 SER A CA 1
ATOM 755 C C . SER A 1 92 ? -26.630 0.871 35.365 1.00 89.31 92 SER A C 1
ATOM 757 O O . SER A 1 92 ? -25.899 -0.053 35.007 1.00 89.31 92 SER A O 1
ATOM 759 N N . SER A 1 93 ? -26.348 2.136 35.045 1.00 86.69 93 SER A N 1
ATOM 760 C CA . SER A 1 93 ? -25.188 2.500 34.220 1.00 86.69 93 SER A CA 1
ATOM 761 C C . SER A 1 93 ? -23.860 1.984 34.787 1.00 86.69 93 SER A C 1
ATOM 763 O O . SER A 1 93 ? -22.957 1.676 34.016 1.00 86.69 93 SER A O 1
ATOM 765 N N . LYS A 1 94 ? -23.753 1.870 36.119 1.00 89.19 94 LYS A N 1
ATOM 766 C CA . LYS A 1 94 ? -22.555 1.373 36.805 1.00 89.19 94 LYS A CA 1
ATOM 767 C C . LYS A 1 94 ? -22.379 -0.140 36.624 1.00 89.19 94 LYS A C 1
ATOM 769 O O . LYS A 1 94 ? -21.271 -0.591 36.370 1.00 89.19 94 LYS A O 1
ATOM 774 N N . GLU A 1 95 ? -23.466 -0.907 36.686 1.00 89.00 95 GLU A N 1
ATOM 775 C CA . GLU A 1 95 ? -23.442 -2.357 36.431 1.00 89.00 95 GLU A CA 1
ATOM 776 C C . GLU A 1 95 ? -23.133 -2.664 34.962 1.00 89.00 95 GLU A C 1
ATOM 778 O O . GLU A 1 95 ? -22.391 -3.595 34.660 1.00 89.00 95 GLU A O 1
ATOM 783 N N . VAL A 1 96 ? -23.663 -1.862 34.032 1.00 89.62 96 VAL A N 1
ATOM 784 C CA . VAL A 1 96 ? -23.356 -2.003 32.601 1.00 89.62 96 VAL A CA 1
ATOM 785 C C . VAL A 1 96 ? -21.883 -1.709 32.329 1.00 89.62 96 VAL A C 1
ATOM 787 O O . VAL A 1 96 ? -21.256 -2.441 31.568 1.00 89.62 96 VAL A O 1
ATOM 790 N N . GLU A 1 97 ? -21.315 -0.678 32.958 1.00 91.50 97 GLU A N 1
ATOM 791 C CA . GLU A 1 97 ? -19.886 -0.350 32.871 1.00 91.50 97 GLU A CA 1
ATOM 792 C C . GLU A 1 97 ? -19.011 -1.541 33.299 1.00 91.50 97 GLU A C 1
ATOM 794 O O . GLU A 1 97 ? -18.144 -1.982 32.546 1.00 91.50 97 GLU A O 1
ATOM 799 N N . GLU A 1 98 ? -19.305 -2.116 34.467 1.00 90.25 98 GLU A N 1
ATOM 800 C CA . GLU A 1 98 ? -18.549 -3.227 35.051 1.00 90.25 98 GLU A CA 1
ATOM 801 C C . GLU A 1 98 ? -18.658 -4.522 34.230 1.00 90.25 98 GLU A C 1
ATOM 803 O O . GLU A 1 98 ? -17.660 -5.209 34.018 1.00 90.25 98 GLU A O 1
ATOM 808 N N . LEU A 1 99 ? -19.849 -4.837 33.709 1.00 88.38 99 LEU A N 1
ATOM 809 C CA . LEU A 1 99 ? -20.101 -6.087 32.981 1.00 88.38 99 LEU A CA 1
ATOM 810 C C . LEU A 1 99 ? -19.676 -6.043 31.508 1.00 88.38 99 LEU A C 1
ATOM 812 O O . LEU A 1 99 ? -19.372 -7.084 30.927 1.00 88.38 99 LEU A O 1
ATOM 816 N N . THR A 1 100 ? -19.671 -4.863 30.883 1.00 87.44 100 THR A N 1
ATOM 817 C CA . THR A 1 100 ? -19.332 -4.709 29.455 1.00 87.44 100 THR A CA 1
ATOM 818 C C . THR A 1 100 ? -17.921 -4.174 29.221 1.00 87.44 100 THR A C 1
ATOM 820 O O . THR A 1 100 ? -17.424 -4.247 28.097 1.00 87.44 100 THR A O 1
ATOM 823 N N . GLY A 1 101 ? -17.276 -3.624 30.257 1.00 86.81 101 GLY A N 1
ATOM 824 C CA . GLY A 1 101 ? -15.965 -2.979 30.161 1.00 86.81 101 GLY A CA 1
ATOM 825 C C . GLY A 1 101 ? -15.969 -1.675 29.354 1.00 86.81 101 GLY A C 1
ATOM 826 O O . GLY A 1 101 ? -14.907 -1.175 28.981 1.00 86.81 101 GLY A O 1
ATOM 827 N N . LEU A 1 102 ? -17.148 -1.129 29.036 1.00 88.12 102 LEU A N 1
ATOM 828 C CA . LEU A 1 102 ? -17.280 0.178 28.396 1.00 88.12 102 LEU A CA 1
ATOM 829 C C . LEU A 1 102 ? -16.892 1.288 29.371 1.00 88.12 102 LEU A C 1
ATOM 831 O O . LEU A 1 102 ? -17.077 1.153 30.570 1.00 88.12 102 LEU A O 1
ATOM 835 N N . SER A 1 103 ? -16.415 2.425 28.862 1.00 89.12 103 SER A N 1
ATOM 836 C CA . SER A 1 103 ? -16.216 3.597 29.716 1.00 89.12 103 SER A CA 1
ATOM 837 C C . SER A 1 103 ? -17.552 4.210 30.127 1.00 89.12 103 SER A C 1
ATOM 839 O O . SER A 1 103 ? -18.502 4.242 29.338 1.00 89.12 103 SER A O 1
ATOM 841 N N . GLN A 1 104 ? -17.595 4.807 31.316 1.00 83.88 104 GLN A N 1
ATOM 842 C CA . GLN A 1 104 ? -18.762 5.530 31.822 1.00 83.88 104 GLN A CA 1
ATOM 843 C C . GLN A 1 104 ? -19.344 6.542 30.815 1.00 83.88 104 GLN A C 1
ATOM 845 O O . GLN A 1 104 ? -20.553 6.603 30.604 1.00 83.88 104 GLN A O 1
ATOM 850 N N . GLN A 1 105 ? -18.479 7.283 30.112 1.00 85.38 105 GLN A N 1
ATOM 851 C CA . GLN A 1 105 ? -18.878 8.220 29.051 1.00 85.38 105 GLN A CA 1
ATOM 852 C C . GLN A 1 105 ? -19.593 7.517 27.887 1.00 85.38 105 GLN A C 1
ATOM 854 O O . GLN A 1 105 ? -20.594 8.016 27.377 1.00 85.38 105 GLN A O 1
ATOM 859 N N . SER A 1 106 ? -19.107 6.342 27.477 1.00 84.88 106 SER A N 1
ATOM 860 C CA . SER A 1 106 ? -19.713 5.557 26.395 1.00 84.88 106 SER A CA 1
ATOM 861 C C . SER A 1 106 ? -21.102 5.051 26.784 1.00 84.88 106 SER A C 1
ATOM 863 O O . SER A 1 106 ? -22.023 5.095 25.970 1.00 84.88 106 SER A O 1
ATOM 865 N N . VAL A 1 107 ? -21.272 4.623 28.039 1.00 86.12 107 VAL A N 1
ATOM 866 C C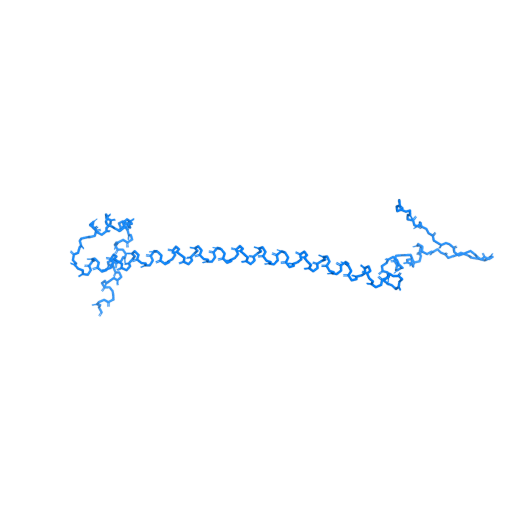A . VAL A 1 107 ? -22.568 4.186 28.577 1.00 86.12 107 VAL A CA 1
ATOM 867 C C . VAL A 1 107 ? -23.557 5.355 28.642 1.00 86.12 107 VAL A C 1
ATOM 869 O O . VAL A 1 107 ? -24.697 5.209 28.207 1.00 86.12 107 VAL A O 1
ATOM 872 N N . ILE A 1 108 ? -23.127 6.540 29.092 1.00 86.19 108 ILE A N 1
ATOM 873 C CA . ILE A 1 108 ? -23.973 7.749 29.126 1.00 86.19 108 ILE A CA 1
ATOM 874 C C . ILE A 1 108 ? -24.469 8.116 27.719 1.00 86.19 108 ILE A C 1
ATOM 876 O O . ILE A 1 108 ? -25.667 8.320 27.521 1.00 86.19 108 ILE A O 1
ATOM 880 N N . LEU A 1 109 ? -23.581 8.109 26.721 1.00 86.81 109 LEU A N 1
ATOM 881 C CA . LEU A 1 109 ? -23.950 8.372 25.325 1.00 86.81 109 LEU A CA 1
ATOM 882 C C . LEU A 1 109 ? -24.954 7.344 24.774 1.00 86.81 109 LEU A C 1
ATOM 884 O O . LEU A 1 109 ? -25.809 7.684 23.952 1.00 86.81 109 LEU A O 1
ATOM 888 N N . LEU A 1 110 ? -24.865 6.080 25.202 1.00 85.19 110 LEU A N 1
ATOM 889 C CA . LEU A 1 110 ? -25.839 5.048 24.833 1.00 85.19 110 LEU A CA 1
ATOM 890 C C . LEU A 1 110 ? -27.211 5.311 25.464 1.00 85.19 110 LEU A C 1
ATOM 892 O O . LEU A 1 110 ? -28.220 5.160 24.774 1.00 85.19 110 LEU A O 1
ATOM 896 N N . VAL A 1 111 ? -27.254 5.756 26.723 1.00 83.44 111 VAL A N 1
ATOM 897 C CA . VAL A 1 111 ? -28.497 6.139 27.417 1.00 83.44 111 VAL A CA 1
ATOM 898 C C . VAL A 1 111 ? -29.176 7.322 26.721 1.00 83.44 111 VAL A C 1
ATOM 900 O O . VAL A 1 111 ? -30.383 7.281 26.483 1.00 83.44 111 VAL A O 1
ATOM 903 N N . GLU A 1 112 ? -28.421 8.360 26.354 1.00 84.25 112 GLU A N 1
ATOM 904 C CA . GLU A 1 112 ? -28.952 9.531 25.637 1.00 84.25 112 GLU A CA 1
ATOM 905 C C . GLU A 1 112 ? -29.552 9.149 24.280 1.00 84.25 112 GLU A C 1
ATOM 907 O O . GLU A 1 112 ? -30.674 9.545 23.958 1.00 84.25 112 GLU A O 1
ATOM 912 N N . LYS A 1 113 ? -28.851 8.308 23.510 1.00 81.25 113 LYS A N 1
ATOM 913 C CA . LYS A 1 113 ? -29.361 7.783 22.235 1.00 81.25 113 LYS A CA 1
ATOM 914 C C . LYS A 1 113 ? -30.616 6.932 22.410 1.00 81.25 113 LYS A C 1
ATOM 916 O O . LYS A 1 113 ? -31.516 7.018 21.582 1.00 81.25 113 LYS A O 1
ATOM 921 N N . ASN A 1 114 ? -30.694 6.127 23.469 1.00 76.19 114 ASN A N 1
ATOM 922 C CA . ASN A 1 114 ? -31.861 5.283 23.723 1.00 76.19 114 ASN A CA 1
ATOM 923 C C . ASN A 1 114 ? -33.105 6.120 24.089 1.00 76.19 114 ASN A C 1
ATOM 925 O O . ASN A 1 114 ? -34.208 5.843 23.624 1.00 76.19 114 ASN A O 1
ATOM 929 N N . LYS A 1 115 ? -32.929 7.216 24.842 1.00 74.94 115 LYS A N 1
ATOM 930 C CA . LYS A 1 115 ? -34.010 8.178 25.131 1.00 74.94 115 LYS A CA 1
ATOM 931 C C . LYS A 1 115 ? -34.509 8.918 23.884 1.00 74.94 115 LYS A C 1
ATOM 933 O O . LYS A 1 115 ? -35.691 9.230 23.809 1.00 74.94 115 LYS A O 1
ATOM 938 N N . LEU A 1 116 ? -33.629 9.192 22.917 1.00 67.31 116 LEU A N 1
ATOM 939 C CA . LEU A 1 116 ? -33.979 9.835 21.641 1.00 67.31 116 LEU A CA 1
ATOM 940 C C . LEU A 1 116 ? -34.688 8.891 20.657 1.00 67.31 116 LEU A C 1
ATOM 942 O O . LEU A 1 116 ? -35.462 9.367 19.838 1.00 67.31 116 LEU A O 1
ATOM 946 N N . SER A 1 117 ? -34.436 7.578 20.724 1.00 60.34 117 SER A N 1
ATOM 947 C CA . SER A 1 117 ? -35.117 6.577 19.883 1.00 60.34 117 SER A CA 1
ATOM 948 C C . SER A 1 117 ? -36.500 6.160 20.394 1.00 60.34 117 SER A C 1
ATOM 950 O O . SER A 1 117 ? -37.269 5.606 19.617 1.00 60.34 117 SER A O 1
ATOM 952 N N . ASN A 1 118 ? -36.813 6.406 21.670 1.00 60.53 118 ASN A N 1
ATOM 953 C CA . ASN A 1 118 ? -38.099 6.070 22.299 1.00 60.53 118 ASN A CA 1
ATOM 954 C C . ASN A 1 118 ? -39.062 7.274 22.414 1.00 60.53 118 ASN A C 1
ATOM 956 O O . ASN A 1 118 ? -40.014 7.224 23.193 1.00 60.53 118 ASN A O 1
ATOM 960 N N . LYS A 1 119 ? -38.804 8.364 21.680 1.00 50.53 119 LYS A N 1
ATOM 961 C CA . LYS A 1 119 ? -39.645 9.568 21.605 1.00 50.53 119 LYS A CA 1
ATOM 962 C C . LYS A 1 119 ? -40.189 9.732 20.192 1.00 50.53 119 LYS A C 1
ATOM 964 O O . LYS A 1 119 ? -41.355 10.164 20.081 1.00 50.53 119 LYS A O 1
#

Mean predicted aligned error: 12.61 Å

Secondary structure (DSSP, 8-state):
--------EEE-SS-EEETTTTTHHHHHHT-GGGS-HHHHHHHHHHHHHHHHHHHHHHHHHHHHHHHHHHHHHHHHHHHHHHHHHHHHTT--HHHHHHHH---HHHHHHHHHHHHHHT-

pLDDT: mean 86.29, std 8.75, range [45.09, 95.44]

Foldseek 3Di:
DDDDDPWDWDDDPPDIDICVVVVVVVVVVPDCPPPDVVVVVVVVVVVVVVVVVVVVVVVVVVVVVVVVVVVVVVLVVVLLVVLLVCVVVPHDLVVSCVVSVDDSVSSVVSVVVVVVVVD

Solvent-accessible surface area (backbone atoms only — not comparable to full-atom values): 7037 Å² total; per-residue (Å²): 135,89,79,81,84,85,69,55,75,51,77,55,101,86,52,72,46,47,26,54,84,68,46,51,46,60,56,54,73,73,44,66,88,82,55,58,69,67,63,55,51,49,53,54,49,54,54,49,52,52,50,52,53,49,53,50,53,53,48,53,50,53,50,52,54,49,50,52,54,49,50,54,52,48,53,52,52,50,50,54,50,52,48,49,54,39,49,74,73,66,51,51,72,67,58,45,25,71,76,67,71,48,54,68,68,60,50,51,54,50,52,56,52,52,59,64,73,76,110

Sequence (119 aa):
MKTPVLDHLIITERSYYSFKSSGLLEMLENSNKYVVPYDLEKQHHEEMEEEIKRVEQESKKKIKDSLKKGEEKGIKKGIEQIAKQMLDKGYSSKEVEELTGLSQQSVILLVEKNKLSNK